Protein AF-A0A6N7GU06-F1 (afdb_monomer_lite)

Structure (mmCIF, N/CA/C/O backbone):
data_AF-A0A6N7GU06-F1
#
_entry.id   AF-A0A6N7GU06-F1
#
loop_
_atom_site.group_PDB
_atom_site.id
_atom_site.type_symbol
_atom_site.label_atom_id
_atom_site.label_alt_id
_atom_site.label_comp_id
_atom_site.label_asym_id
_atom_site.label_entity_id
_atom_site.label_seq_id
_atom_site.pdbx_PDB_ins_code
_atom_site.Cartn_x
_atom_site.Cartn_y
_atom_site.Cartn_z
_atom_site.occupancy
_atom_site.B_iso_or_equiv
_atom_site.auth_seq_id
_atom_site.auth_comp_id
_atom_site.auth_asym_id
_atom_site.auth_atom_id
_atom_site.pdbx_PDB_model_num
ATOM 1 N N . MET A 1 1 ? -19.645 12.831 11.352 1.00 71.38 1 MET A N 1
ATOM 2 C CA . MET A 1 1 ? -19.929 11.386 11.516 1.00 71.38 1 MET A CA 1
ATOM 3 C C . MET A 1 1 ? -21.429 11.191 11.608 1.00 71.38 1 MET A C 1
ATOM 5 O O . MET A 1 1 ? -22.078 12.011 12.247 1.00 71.38 1 MET A O 1
ATOM 9 N N . ASN A 1 2 ? -21.979 10.154 10.969 1.00 95.25 2 ASN A N 1
ATOM 10 C CA . ASN A 1 2 ? -23.385 9.798 11.183 1.00 95.25 2 ASN A CA 1
ATOM 11 C C . ASN A 1 2 ? -23.577 9.204 12.595 1.00 95.25 2 ASN A C 1
ATOM 13 O O . ASN A 1 2 ? -22.601 8.853 13.263 1.00 95.25 2 ASN A O 1
ATOM 17 N N . ALA A 1 3 ? -24.830 9.111 13.052 1.00 95.75 3 ALA A N 1
ATOM 18 C CA . ALA A 1 3 ? -25.144 8.659 14.410 1.00 95.75 3 ALA A CA 1
ATOM 19 C C . ALA A 1 3 ? -24.564 7.266 14.722 1.00 95.75 3 ALA A C 1
ATOM 21 O O . ALA A 1 3 ? -23.995 7.063 15.789 1.00 95.75 3 ALA A O 1
ATOM 22 N N . LYS A 1 4 ? -24.615 6.345 13.751 1.00 95.62 4 LYS A N 1
ATOM 23 C CA . LYS A 1 4 ? -24.088 4.981 13.883 1.00 95.62 4 LYS A CA 1
ATOM 24 C C . LYS A 1 4 ? -22.566 4.945 14.067 1.00 95.62 4 LYS A C 1
ATOM 26 O O . LYS A 1 4 ? -22.070 4.216 14.914 1.00 95.62 4 LYS A O 1
ATOM 31 N N . ALA A 1 5 ? -21.819 5.742 13.303 1.00 95.19 5 ALA A N 1
ATOM 32 C CA . ALA A 1 5 ? -20.363 5.818 13.422 1.00 95.19 5 ALA A CA 1
ATOM 33 C C . ALA A 1 5 ? -19.928 6.392 14.780 1.00 95.19 5 ALA A C 1
ATOM 35 O O . ALA A 1 5 ? -18.911 5.975 15.328 1.00 95.19 5 ALA A O 1
ATOM 36 N N . LYS A 1 6 ? -20.708 7.329 15.338 1.00 96.06 6 LYS A N 1
ATOM 37 C CA . LYS A 1 6 ? -20.452 7.877 16.674 1.00 96.06 6 LYS A CA 1
ATOM 38 C C . LYS A 1 6 ? -20.660 6.821 17.769 1.00 96.06 6 LYS A C 1
ATOM 40 O O . LYS A 1 6 ? -19.780 6.662 18.607 1.00 96.06 6 LYS A O 1
ATOM 45 N N . ASP A 1 7 ? -21.774 6.093 17.714 1.00 97.50 7 ASP A N 1
ATOM 46 C CA . ASP A 1 7 ? -22.113 5.011 18.650 1.00 97.50 7 ASP A CA 1
ATOM 47 C C . ASP A 1 7 ? -21.076 3.870 18.621 1.00 97.50 7 ASP A C 1
ATOM 49 O O . ASP A 1 7 ? -20.529 3.490 19.655 1.00 97.50 7 ASP A O 1
ATOM 53 N N . LEU A 1 8 ? -20.675 3.413 17.429 1.00 96.31 8 LEU A N 1
ATOM 54 C CA . LEU A 1 8 ? -19.600 2.420 17.280 1.00 96.31 8 LEU A CA 1
ATOM 55 C C . LEU A 1 8 ? -18.269 2.900 17.879 1.00 96.31 8 LEU A C 1
ATOM 57 O O . LEU A 1 8 ? -17.558 2.126 18.516 1.00 96.31 8 LEU A O 1
ATOM 61 N N . GLY A 1 9 ? -17.936 4.184 17.717 1.00 96.31 9 GLY A N 1
ATOM 62 C CA . GLY A 1 9 ? -16.742 4.770 18.327 1.00 96.31 9 GLY A CA 1
ATOM 63 C C . GLY A 1 9 ? -16.804 4.827 19.857 1.00 96.31 9 GLY A C 1
ATOM 64 O O . GLY A 1 9 ? -15.773 4.715 20.521 1.00 96.31 9 GLY A O 1
ATOM 65 N N . GLU A 1 10 ? -17.994 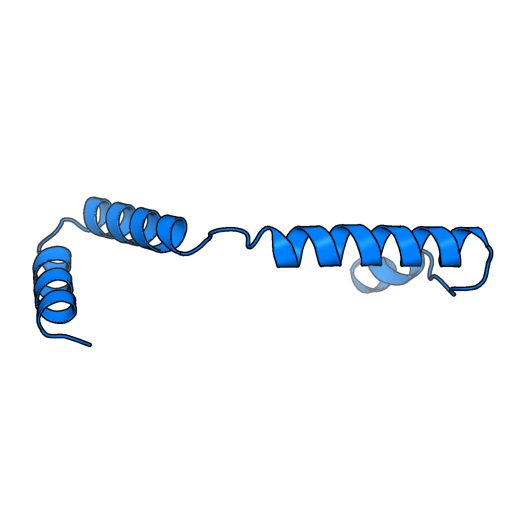4.991 20.437 1.00 97.12 10 GLU A N 1
ATOM 66 C CA . GLU A 1 10 ? -18.207 4.913 21.886 1.00 97.12 10 GLU A CA 1
ATOM 67 C C . GLU A 1 10 ? -18.051 3.474 22.392 1.00 97.12 10 GLU A C 1
ATOM 69 O O . GLU A 1 10 ? -17.317 3.253 23.356 1.00 97.12 10 GLU A O 1
ATOM 74 N N . GLN A 1 11 ? -18.620 2.494 21.688 1.00 97.25 11 GLN A N 1
ATOM 75 C CA . GLN A 1 11 ? -18.481 1.072 22.019 1.00 97.25 11 GLN A CA 1
ATOM 76 C C . GLN A 1 11 ? -17.025 0.590 21.909 1.00 97.25 11 GLN A C 1
ATOM 78 O O . GLN A 1 11 ? -16.517 -0.063 22.821 1.00 97.25 11 GLN A O 1
ATOM 83 N N . ALA A 1 12 ? -16.302 0.991 20.858 1.00 97.12 12 ALA A N 1
ATOM 84 C CA . ALA A 1 12 ? -14.889 0.651 20.670 1.00 97.12 12 ALA A CA 1
ATOM 85 C C . ALA A 1 12 ? -13.983 1.190 21.796 1.00 97.12 12 ALA A C 1
ATOM 87 O O . ALA A 1 12 ? -12.970 0.578 22.145 1.00 97.12 12 ALA A O 1
ATOM 88 N N . ARG A 1 13 ? -14.348 2.322 22.420 1.00 96.50 13 ARG A N 1
ATOM 89 C CA . ARG A 1 13 ? -13.640 2.850 23.602 1.00 96.50 13 ARG A CA 1
ATOM 90 C C . ARG A 1 13 ? -13.868 2.023 24.871 1.00 96.50 13 ARG A C 1
ATOM 92 O O . ARG A 1 13 ? -13.076 2.161 25.800 1.00 96.50 13 ARG A O 1
ATOM 99 N N . GLY A 1 14 ? -14.893 1.174 24.911 1.00 97.25 14 GLY A N 1
ATOM 100 C CA . GLY A 1 14 ? -15.122 0.212 25.993 1.00 97.25 14 GLY A CA 1
ATOM 101 C C . GLY A 1 14 ? -14.265 -1.054 25.895 1.00 97.25 14 GLY A C 1
ATOM 102 O O . GLY A 1 14 ? -14.135 -1.774 26.880 1.00 97.25 14 GLY A O 1
ATOM 103 N N . LEU A 1 15 ? -13.659 -1.317 24.733 1.00 98.06 15 LEU A N 1
ATOM 104 C CA . LEU A 1 15 ? -12.790 -2.473 24.521 1.00 98.06 15 LEU A CA 1
ATOM 105 C C . LEU A 1 15 ? -11.460 -2.338 25.266 1.00 98.06 15 LEU A C 1
ATOM 107 O O . LEU A 1 15 ? -10.973 -1.223 25.516 1.00 98.06 15 LEU A O 1
ATOM 111 N N . SER A 1 16 ? -10.847 -3.495 25.537 1.00 98.44 16 SER A N 1
ATOM 112 C CA . SER A 1 16 ? -9.464 -3.569 25.998 1.00 98.44 16 SER A CA 1
ATOM 113 C C . SER A 1 16 ? -8.530 -2.868 24.995 1.00 98.44 16 SER A C 1
ATOM 115 O O . SER A 1 16 ? -8.858 -2.769 23.808 1.00 98.44 16 SER A O 1
ATOM 117 N N . PRO A 1 17 ? -7.356 -2.371 25.423 1.00 97.94 17 PRO A N 1
ATOM 118 C CA . PRO A 1 17 ? -6.406 -1.761 24.495 1.00 97.94 17 PRO A CA 1
ATOM 119 C C . PRO A 1 17 ? -6.025 -2.674 23.320 1.00 97.94 17 PRO A C 1
ATOM 121 O O . PRO A 1 17 ? -5.887 -2.183 22.206 1.00 97.94 17 PRO A O 1
ATOM 124 N N . GLN A 1 18 ? -5.899 -3.985 23.556 1.00 98.06 18 GLN A N 1
ATOM 125 C CA . GLN A 1 18 ? -5.536 -4.965 22.528 1.00 98.06 18 GLN A CA 1
ATOM 126 C C . GLN A 1 18 ? -6.656 -5.137 21.497 1.00 98.06 18 GLN A C 1
ATOM 128 O O . GLN A 1 18 ? -6.416 -4.978 20.303 1.00 98.06 18 GLN A O 1
ATOM 133 N N . ASP A 1 19 ? -7.891 -5.359 21.953 1.00 98.00 19 ASP A N 1
ATOM 134 C CA . ASP A 1 19 ? -9.039 -5.538 21.053 1.00 98.00 19 ASP A CA 1
ATOM 135 C C . ASP A 1 19 ? -9.357 -4.258 20.277 1.00 98.00 19 ASP A C 1
ATOM 137 O O . ASP A 1 19 ? -9.783 -4.301 19.125 1.00 98.00 19 ASP A O 1
ATOM 141 N N . ARG A 1 20 ? -9.121 -3.091 20.889 1.00 97.94 20 ARG A N 1
ATOM 142 C CA . ARG A 1 20 ? -9.285 -1.806 20.207 1.00 97.94 20 ARG A CA 1
ATOM 143 C C . ARG A 1 20 ? -8.292 -1.642 19.061 1.00 97.94 20 ARG A C 1
ATOM 145 O O . ARG A 1 20 ? -8.682 -1.121 18.023 1.00 97.94 20 ARG A O 1
ATOM 152 N N . ILE A 1 21 ? -7.035 -2.049 19.248 1.00 97.94 21 ILE A N 1
ATOM 153 C CA . ILE A 1 21 ? -6.022 -2.010 18.183 1.00 97.94 21 ILE A CA 1
ATOM 154 C C . ILE A 1 21 ? -6.423 -2.963 17.057 1.00 97.94 21 ILE A C 1
ATOM 156 O O . ILE A 1 21 ? -6.504 -2.520 15.917 1.00 97.94 21 ILE A O 1
ATOM 160 N N . ALA A 1 22 ? -6.783 -4.207 17.386 1.00 97.75 22 ALA A N 1
ATOM 161 C CA . ALA A 1 22 ? -7.219 -5.191 16.395 1.00 97.75 22 ALA A CA 1
ATOM 162 C C . ALA A 1 22 ? -8.426 -4.700 15.572 1.00 97.75 22 ALA A C 1
ATOM 164 O O . ALA A 1 22 ? -8.453 -4.849 14.354 1.00 97.75 22 ALA A O 1
ATOM 165 N N . LEU A 1 23 ? -9.405 -4.051 16.216 1.00 97.25 23 LEU A N 1
ATOM 166 C CA . LEU A 1 23 ? -10.551 -3.454 15.522 1.00 97.25 23 LEU A CA 1
ATOM 167 C C . LEU A 1 23 ? -10.144 -2.296 14.598 1.00 97.25 23 LEU A C 1
ATOM 169 O O . LEU A 1 23 ? -10.718 -2.137 13.524 1.00 97.25 23 LEU A O 1
ATOM 173 N N . VAL A 1 24 ? -9.192 -1.456 15.014 1.00 96.44 24 VAL A N 1
ATOM 174 C CA . VAL A 1 24 ? -8.694 -0.361 14.169 1.00 96.44 24 VAL A CA 1
ATOM 175 C C . VAL A 1 24 ? -7.982 -0.915 12.938 1.00 96.44 24 VAL A C 1
ATOM 177 O O . VAL A 1 24 ? -8.227 -0.410 11.846 1.00 96.44 24 VAL A O 1
ATOM 180 N N . GLU A 1 25 ? -7.148 -1.941 13.101 1.00 96.56 25 GLU A N 1
ATOM 181 C CA . GLU A 1 25 ? -6.451 -2.605 11.994 1.00 96.56 25 GLU A CA 1
ATOM 182 C C . GLU A 1 25 ? -7.440 -3.220 10.999 1.00 96.56 25 GLU A C 1
ATOM 184 O O . GLU A 1 25 ? -7.389 -2.875 9.825 1.00 96.56 25 GLU A O 1
ATOM 189 N N . ASP A 1 26 ? -8.423 -4.000 11.460 1.00 95.25 26 ASP A N 1
ATOM 190 C CA . ASP A 1 26 ? -9.451 -4.597 10.589 1.00 95.25 26 ASP A CA 1
ATOM 191 C C . ASP A 1 26 ? -10.243 -3.538 9.795 1.00 95.25 26 ASP A C 1
ATOM 193 O O . ASP A 1 26 ? -10.484 -3.670 8.591 1.00 95.25 26 ASP A O 1
ATOM 197 N N . VAL A 1 27 ? -10.603 -2.424 10.444 1.00 95.00 27 VAL A N 1
ATOM 198 C CA . VAL A 1 27 ? -11.280 -1.311 9.765 1.00 95.00 27 VAL A CA 1
ATOM 199 C C . VAL A 1 27 ? -10.361 -0.654 8.735 1.00 95.00 27 VAL A C 1
ATOM 201 O O . VAL A 1 27 ? -10.830 -0.344 7.640 1.00 95.00 27 VAL A O 1
ATOM 204 N N . LEU A 1 28 ? -9.083 -0.432 9.048 1.00 94.38 28 LEU A N 1
ATOM 205 C CA . LEU A 1 28 ? -8.122 0.138 8.100 1.00 94.38 28 LEU A CA 1
ATOM 206 C C . LEU A 1 28 ? -7.892 -0.791 6.904 1.00 94.38 28 LEU A C 1
ATOM 208 O O . LEU A 1 28 ? -7.974 -0.325 5.769 1.00 94.38 28 LEU A O 1
ATOM 212 N N . ASP A 1 29 ? -7.725 -2.089 7.137 1.00 92.25 29 ASP A N 1
ATOM 213 C CA . ASP A 1 29 ? -7.573 -3.102 6.088 1.00 92.25 29 ASP A CA 1
ATOM 214 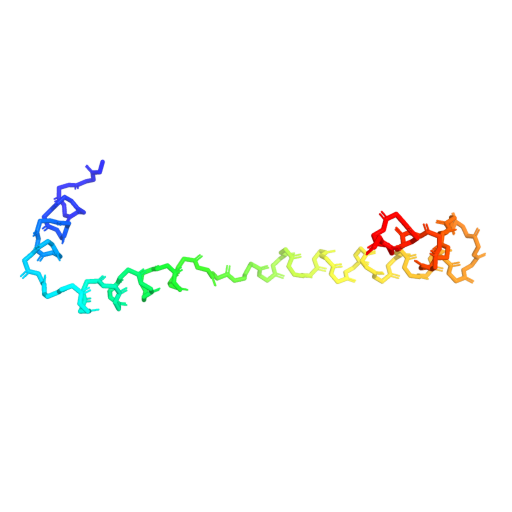C C . ASP A 1 29 ? -8.806 -3.152 5.174 1.00 92.25 29 ASP A C 1
ATOM 216 O O . ASP A 1 29 ? -8.704 -3.332 3.960 1.00 92.25 29 ASP A O 1
ATOM 220 N N . SER A 1 30 ? -10.003 -2.921 5.726 1.00 90.19 30 SER A N 1
ATOM 221 C CA . SER A 1 30 ? -11.230 -2.839 4.927 1.00 90.19 30 SER A CA 1
ATOM 222 C C . SER A 1 30 ? -11.247 -1.651 3.953 1.00 90.19 30 SER A C 1
ATOM 224 O O . SER A 1 30 ? -11.937 -1.714 2.927 1.00 90.19 30 SER A O 1
ATOM 226 N N . LEU A 1 31 ? -10.502 -0.585 4.271 1.00 90.06 31 LEU A N 1
ATOM 227 C CA . LEU A 1 31 ? -10.362 0.630 3.468 1.00 90.06 31 LEU A CA 1
ATOM 228 C C . LEU A 1 31 ? -9.186 0.543 2.488 1.00 90.06 31 LEU A C 1
ATOM 230 O O . LEU A 1 31 ? -9.240 1.189 1.441 1.00 90.06 31 LEU A O 1
ATOM 234 N N . ASP A 1 32 ? -8.163 -0.259 2.793 1.00 84.88 32 ASP A N 1
ATOM 235 C CA . ASP A 1 32 ? -6.985 -0.468 1.945 1.00 84.88 32 ASP A CA 1
ATOM 236 C C . ASP A 1 32 ? -7.264 -1.472 0.816 1.00 84.88 32 ASP A C 1
ATOM 238 O O . ASP A 1 32 ? -6.663 -2.540 0.691 1.00 84.88 32 ASP A O 1
ATOM 242 N N . ARG A 1 33 ? -8.251 -1.146 -0.024 1.00 81.94 33 ARG A N 1
ATOM 243 C CA . ARG A 1 33 ? -8.548 -1.928 -1.225 1.00 81.94 33 ARG A CA 1
ATOM 244 C C . ARG A 1 33 ? -7.876 -1.296 -2.425 1.00 81.94 33 ARG A C 1
ATOM 246 O O . ARG A 1 33 ? -8.232 -0.189 -2.825 1.00 81.94 33 ARG A O 1
ATOM 253 N N . ALA A 1 34 ? -6.959 -2.046 -3.029 1.00 81.94 34 ALA A N 1
ATOM 254 C CA . ALA A 1 34 ? -6.388 -1.695 -4.318 1.00 81.94 34 ALA A CA 1
ATOM 255 C C . ALA A 1 34 ? -7.513 -1.448 -5.335 1.00 81.94 34 ALA A C 1
ATOM 257 O O . ALA A 1 34 ? -8.423 -2.269 -5.484 1.00 81.94 34 ALA A O 1
ATOM 258 N N . ASP A 1 35 ? -7.468 -0.301 -6.012 1.00 89.88 35 ASP A N 1
ATOM 259 C CA . ASP A 1 35 ? -8.366 -0.012 -7.125 1.00 89.88 35 ASP A CA 1
ATOM 260 C C . ASP A 1 35 ? -7.790 -0.677 -8.385 1.00 89.88 35 ASP A C 1
ATOM 262 O O . ASP A 1 35 ? -6.747 -0.235 -8.884 1.00 89.88 35 ASP A O 1
ATOM 266 N N . PRO A 1 36 ? -8.464 -1.692 -8.962 1.00 92.00 36 PRO A N 1
ATOM 267 C CA . PRO A 1 36 ? -7.950 -2.403 -10.130 1.00 92.00 36 PRO A CA 1
ATOM 268 C C . PRO A 1 36 ? -7.714 -1.490 -11.341 1.00 92.00 36 PRO A C 1
ATOM 270 O O . PRO A 1 36 ? -6.893 -1.796 -12.210 1.00 92.00 36 PRO A O 1
ATOM 27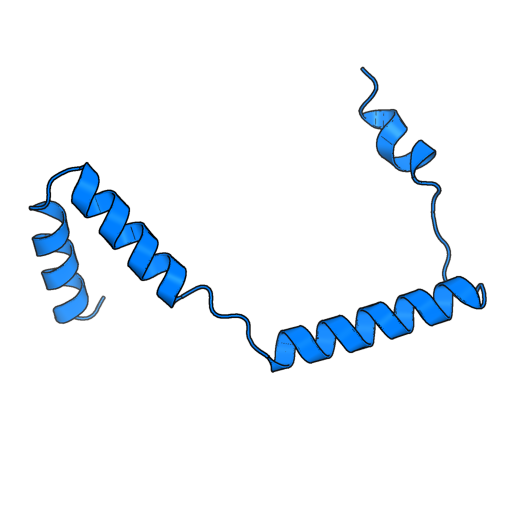3 N N . ASN A 1 37 ? -8.426 -0.360 -11.432 1.00 95.06 37 ASN A N 1
ATOM 274 C CA . ASN A 1 37 ? -8.199 0.619 -12.489 1.00 95.06 37 ASN A CA 1
ATOM 275 C C . ASN A 1 37 ? -6.894 1.381 -12.277 1.00 95.06 37 ASN A C 1
ATOM 277 O O . ASN A 1 37 ? -6.179 1.622 -13.253 1.00 95.06 37 ASN A O 1
ATOM 281 N N . ILE A 1 38 ? -6.582 1.742 -11.030 1.00 94.50 38 ILE A N 1
ATOM 282 C CA . ILE A 1 38 ? -5.313 2.381 -10.673 1.00 94.50 38 ILE A CA 1
ATOM 283 C C . ILE A 1 38 ? -4.166 1.407 -10.946 1.00 94.50 38 ILE A C 1
ATOM 285 O O . ILE A 1 38 ? -3.227 1.779 -11.649 1.00 94.50 38 ILE A O 1
ATOM 289 N N . ASP A 1 39 ? -4.281 0.149 -10.520 1.00 94.75 39 ASP A N 1
ATOM 290 C CA . ASP A 1 39 ? -3.262 -0.880 -10.771 1.00 94.75 39 ASP A CA 1
ATOM 291 C C . ASP A 1 39 ? -2.995 -1.075 -12.266 1.00 94.75 39 ASP A C 1
ATOM 293 O O . ASP A 1 39 ? -1.847 -1.101 -12.717 1.00 94.75 39 ASP A O 1
ATOM 297 N N . ARG A 1 40 ? -4.060 -1.140 -13.074 1.00 96.88 40 ARG A N 1
ATOM 298 C CA . ARG A 1 40 ? -3.953 -1.245 -14.534 1.00 96.88 40 ARG A CA 1
ATOM 299 C C . ARG A 1 40 ? -3.234 -0.040 -15.145 1.00 96.88 40 ARG A C 1
ATOM 301 O O . ARG 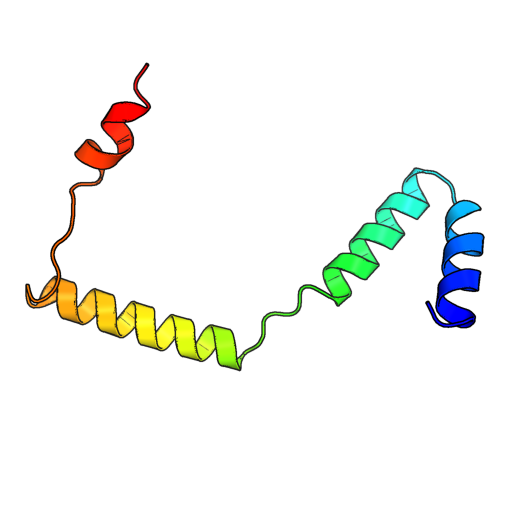A 1 40 ? -2.428 -0.211 -16.063 1.00 96.88 40 ARG A O 1
ATOM 308 N N . LEU A 1 41 ? -3.534 1.172 -14.676 1.00 98.19 41 LEU A N 1
ATOM 309 C CA . LEU A 1 41 ? -2.882 2.395 -15.149 1.00 98.19 41 LEU A CA 1
ATOM 310 C C . LEU A 1 41 ? -1.396 2.419 -14.769 1.00 98.19 41 LEU A C 1
ATOM 312 O O . LEU A 1 41 ? -0.565 2.737 -15.620 1.00 98.19 41 LEU A O 1
ATOM 316 N N . TRP A 1 42 ? -1.053 2.009 -13.546 1.00 97.44 42 TRP A N 1
ATOM 317 C CA . TRP A 1 42 ? 0.335 1.876 -13.099 1.00 97.44 42 TRP A CA 1
ATOM 318 C C . TRP A 1 42 ? 1.116 0.845 -13.907 1.00 97.44 42 TRP A C 1
ATOM 320 O O . TRP A 1 42 ? 2.235 1.128 -14.331 1.00 97.44 42 TRP A O 1
ATOM 330 N N . ALA A 1 43 ? 0.529 -0.325 -14.170 1.00 97.75 43 ALA A N 1
ATOM 331 C CA . ALA A 1 43 ? 1.169 -1.365 -14.970 1.00 97.75 43 ALA A CA 1
ATOM 332 C C . ALA A 1 43 ? 1.480 -0.876 -16.395 1.00 97.75 43 ALA A C 1
ATOM 334 O O . ALA A 1 43 ? 2.581 -1.104 -16.905 1.00 97.75 43 ALA A O 1
ATOM 335 N N . LYS A 1 44 ? 0.536 -0.156 -17.018 1.00 98.38 44 LYS A N 1
ATOM 336 C CA . LYS A 1 44 ? 0.738 0.466 -18.333 1.00 98.38 44 LYS A CA 1
ATOM 337 C C . LYS A 1 44 ? 1.878 1.486 -18.298 1.00 98.38 44 LYS A C 1
ATOM 339 O O . LYS A 1 44 ? 2.810 1.367 -19.088 1.00 98.38 44 LYS A O 1
ATOM 344 N N . GLU A 1 45 ? 1.830 2.443 -17.373 1.00 98.19 45 GLU A N 1
ATOM 345 C CA . GLU A 1 45 ? 2.844 3.500 -17.253 1.00 98.19 45 GLU A CA 1
ATOM 346 C C . GLU A 1 45 ? 4.242 2.927 -16.982 1.00 98.19 45 GLU A C 1
ATOM 348 O O . GLU A 1 45 ? 5.223 3.328 -17.609 1.00 98.19 45 GLU A O 1
ATOM 353 N N . ALA A 1 46 ? 4.350 1.954 -16.072 1.00 98.06 46 ALA A N 1
ATOM 354 C CA . ALA A 1 46 ? 5.615 1.299 -15.759 1.00 98.06 46 ALA A CA 1
ATOM 355 C C . ALA A 1 46 ? 6.204 0.592 -16.991 1.00 98.06 46 ALA A C 1
ATOM 357 O O . ALA A 1 46 ? 7.401 0.720 -17.267 1.00 98.06 46 ALA A O 1
ATOM 358 N N . GLY A 1 47 ? 5.363 -0.107 -17.762 1.00 98.31 47 GLY A N 1
ATOM 359 C CA . GLY A 1 47 ? 5.761 -0.738 -19.019 1.00 98.31 47 GLY A CA 1
ATOM 360 C C . GLY A 1 47 ? 6.232 0.273 -20.066 1.00 98.31 47 GLY A C 1
ATOM 361 O O . GLY A 1 47 ? 7.285 0.082 -20.679 1.00 98.31 47 GLY A O 1
ATOM 362 N N . GLU A 1 48 ? 5.499 1.374 -20.237 1.00 98.25 48 GLU A N 1
ATOM 363 C CA . GLU A 1 48 ? 5.835 2.444 -21.184 1.00 98.25 48 GLU A CA 1
ATOM 364 C C . GLU A 1 48 ? 7.157 3.134 -20.822 1.00 98.25 48 GLU A C 1
ATOM 366 O O . GLU A 1 48 ? 8.022 3.292 -21.690 1.00 98.25 48 GLU A O 1
ATOM 371 N N . ARG A 1 49 ? 7.377 3.452 -19.538 1.00 97.56 49 ARG A N 1
ATOM 372 C CA . ARG A 1 49 ? 8.643 4.031 -19.053 1.00 97.56 49 ARG A CA 1
ATOM 373 C C . ARG A 1 49 ? 9.824 3.091 -19.242 1.00 97.56 49 ARG A C 1
ATOM 375 O O . ARG A 1 49 ? 10.885 3.529 -19.685 1.00 97.56 49 ARG A O 1
ATOM 382 N N . LEU A 1 50 ? 9.650 1.804 -18.942 1.00 97.06 50 LEU A N 1
ATOM 383 C CA . LEU A 1 50 ? 10.703 0.810 -19.137 1.00 97.06 50 LEU A CA 1
ATOM 384 C C . LEU A 1 50 ? 11.060 0.655 -20.620 1.00 97.06 50 LEU A C 1
ATOM 386 O O . LEU A 1 50 ? 12.238 0.556 -20.966 1.00 97.06 50 LEU A O 1
ATOM 390 N N . ALA A 1 51 ? 10.060 0.653 -21.502 1.00 98.00 51 ALA A N 1
ATOM 391 C CA . ALA A 1 51 ? 10.280 0.592 -22.941 1.00 98.00 51 ALA A CA 1
ATOM 392 C C . ALA A 1 51 ? 11.006 1.844 -23.463 1.00 98.00 51 ALA A C 1
ATOM 394 O O . ALA A 1 51 ? 11.959 1.708 -24.227 1.00 98.00 51 ALA A O 1
ATOM 395 N N . ALA A 1 52 ? 10.604 3.041 -23.026 1.00 98.12 52 ALA A N 1
ATOM 396 C CA . ALA A 1 52 ? 11.267 4.297 -23.381 1.00 98.12 52 ALA A CA 1
ATOM 397 C C . ALA A 1 52 ? 12.732 4.322 -22.920 1.00 98.12 52 ALA A C 1
ATOM 399 O O . ALA A 1 52 ? 13.621 4.619 -23.714 1.00 98.12 52 ALA A O 1
ATOM 400 N N . TYR A 1 53 ? 13.002 3.914 -21.677 1.00 97.00 53 TYR A N 1
ATOM 401 C CA . TYR A 1 53 ? 14.368 3.785 -21.167 1.00 97.00 53 TYR A CA 1
ATOM 402 C C . TYR A 1 53 ? 15.218 2.833 -22.017 1.00 97.00 53 TYR A C 1
ATOM 404 O O . TYR A 1 53 ? 16.316 3.190 -22.435 1.00 97.00 53 TYR A O 1
ATOM 412 N N . ARG A 1 54 ? 14.691 1.648 -22.353 1.00 96.25 54 ARG A N 1
ATOM 413 C CA . ARG A 1 54 ? 15.400 0.657 -23.184 1.00 96.25 54 ARG A CA 1
ATOM 414 C C . ARG A 1 54 ? 15.709 1.146 -24.600 1.00 96.25 54 ARG A C 1
ATOM 416 O O . ARG A 1 54 ? 16.685 0.685 -25.181 1.00 96.25 54 ARG A O 1
ATOM 423 N N . ARG A 1 55 ? 14.899 2.051 -25.158 1.00 97.88 55 ARG A N 1
ATOM 424 C CA . ARG A 1 55 ? 15.162 2.683 -26.464 1.00 97.88 55 ARG A CA 1
ATOM 425 C C . ARG A 1 55 ? 16.099 3.892 -26.385 1.00 97.88 55 ARG A C 1
ATOM 427 O O . ARG A 1 55 ? 16.515 4.384 -27.425 1.00 97.88 55 ARG A O 1
ATOM 434 N N . GLY A 1 56 ? 16.440 4.354 -25.181 1.00 97.19 56 GLY A N 1
ATOM 435 C CA . GLY A 1 56 ? 17.236 5.565 -24.966 1.00 97.19 56 GLY A CA 1
ATOM 436 C C . GLY A 1 56 ? 16.421 6.863 -24.963 1.00 97.19 56 GLY A C 1
ATOM 437 O O . GLY A 1 56 ? 17.002 7.939 -24.863 1.00 97.19 56 GLY A O 1
ATOM 438 N N . ASP A 1 57 ? 15.089 6.777 -25.013 1.00 97.88 57 ASP A N 1
ATOM 439 C CA . ASP A 1 57 ? 14.185 7.937 -25.014 1.00 97.88 57 ASP A CA 1
ATOM 440 C C . ASP A 1 57 ? 14.048 8.574 -23.616 1.00 97.88 57 ASP A C 1
ATOM 442 O O . ASP A 1 57 ? 13.526 9.679 -23.473 1.00 97.88 57 ASP A O 1
ATOM 446 N N . LEU A 1 58 ? 14.487 7.869 -22.565 1.00 96.56 58 LEU A N 1
ATOM 447 C CA . LEU A 1 58 ? 14.409 8.308 -21.173 1.00 96.56 58 LEU A CA 1
ATOM 448 C C . LEU A 1 58 ? 15.802 8.310 -20.534 1.00 96.56 58 LEU A C 1
ATOM 450 O O . LEU A 1 58 ? 16.481 7.283 -20.507 1.00 96.56 58 LEU A O 1
ATOM 454 N N . ALA A 1 59 ? 16.206 9.440 -19.955 1.00 93.56 59 ALA A N 1
ATOM 455 C CA . ALA A 1 59 ? 17.416 9.511 -19.144 1.00 93.56 59 ALA A CA 1
ATOM 456 C C . ALA A 1 59 ? 17.219 8.789 -17.798 1.00 93.56 59 ALA A C 1
ATOM 458 O O . ALA A 1 59 ? 16.160 8.886 -17.177 1.00 93.56 59 ALA A O 1
ATOM 459 N N . ALA A 1 60 ? 18.263 8.117 -17.315 1.00 93.75 60 ALA A N 1
ATOM 460 C CA . ALA A 1 60 ? 18.301 7.509 -15.988 1.00 93.75 60 ALA A CA 1
ATOM 461 C C . ALA A 1 60 ? 19.574 7.923 -15.243 1.00 93.75 60 ALA A C 1
ATOM 463 O O . ALA A 1 60 ? 20.542 8.384 -15.847 1.00 93.75 60 ALA A O 1
ATOM 464 N N . ARG A 1 61 ? 19.561 7.756 -13.921 1.00 93.50 61 ARG A N 1
ATOM 465 C CA . ARG A 1 61 ? 20.740 7.914 -13.064 1.00 93.50 61 ARG A CA 1
ATOM 466 C C . ARG A 1 61 ? 21.144 6.564 -12.509 1.00 93.50 61 ARG A C 1
ATOM 468 O O . ARG A 1 61 ? 20.271 5.747 -12.216 1.00 93.50 61 ARG A O 1
ATOM 475 N N . ASP A 1 62 ? 22.446 6.360 -12.348 1.00 94.19 62 ASP A N 1
ATOM 476 C CA . ASP A 1 62 ? 22.942 5.149 -11.716 1.00 94.19 62 ASP A CA 1
ATOM 477 C C . ASP A 1 62 ? 22.499 5.102 -10.248 1.00 94.19 62 ASP A C 1
ATOM 479 O O . ASP A 1 62 ? 22.449 6.124 -9.553 1.00 94.19 62 ASP A O 1
ATOM 483 N N . LEU A 1 63 ? 22.158 3.908 -9.763 1.00 93.88 63 LEU A N 1
ATOM 484 C CA . LEU A 1 63 ? 21.734 3.734 -8.377 1.00 93.88 63 LEU A CA 1
ATOM 485 C C . LEU A 1 63 ? 22.825 4.195 -7.402 1.00 93.88 63 LEU A C 1
ATOM 487 O O . LEU A 1 63 ? 22.502 4.782 -6.369 1.00 93.88 63 LEU A O 1
ATOM 4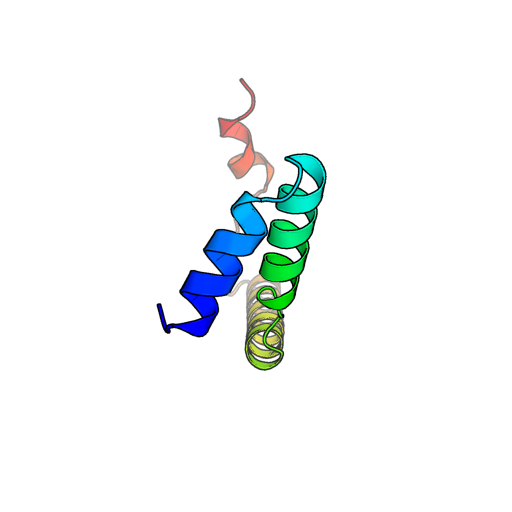91 N N . SER A 1 64 ? 24.100 3.962 -7.732 1.00 94.81 64 SER A N 1
ATOM 492 C CA . SER A 1 64 ? 25.240 4.358 -6.904 1.00 94.81 64 SER A CA 1
ATOM 493 C C . SER A 1 64 ? 25.296 5.871 -6.676 1.00 94.81 64 SER A C 1
ATOM 495 O O . SER A 1 64 ? 25.516 6.287 -5.535 1.00 94.81 64 SER A O 1
ATOM 497 N N . ASP A 1 65 ? 24.981 6.678 -7.695 1.00 95.06 65 ASP A N 1
ATOM 498 C CA . ASP A 1 65 ? 24.897 8.140 -7.590 1.00 95.06 65 ASP A CA 1
ATOM 499 C C . ASP A 1 65 ? 23.776 8.575 -6.637 1.00 95.06 65 ASP A C 1
ATOM 501 O O . ASP A 1 65 ? 23.929 9.511 -5.849 1.00 95.06 65 ASP A O 1
ATOM 505 N N . VAL A 1 66 ? 22.631 7.886 -6.680 1.00 94.31 66 VAL A N 1
ATOM 506 C CA . VAL A 1 66 ? 21.457 8.214 -5.855 1.00 94.31 66 VAL A CA 1
ATOM 507 C C . VAL A 1 66 ? 21.700 7.898 -4.378 1.00 94.31 66 VAL A C 1
ATOM 509 O O . VAL A 1 66 ? 21.324 8.690 -3.507 1.00 94.31 66 VAL A O 1
ATOM 512 N N . ILE A 1 67 ? 22.323 6.753 -4.082 1.00 95.94 67 ILE A N 1
ATOM 513 C CA . ILE A 1 67 ? 22.539 6.289 -2.702 1.00 95.94 67 ILE A CA 1
ATOM 514 C C . ILE A 1 67 ? 23.786 6.890 -2.049 1.00 95.94 67 ILE A C 1
ATOM 516 O O . ILE A 1 67 ? 23.915 6.825 -0.827 1.00 95.94 67 ILE A O 1
ATOM 520 N N . ALA A 1 68 ? 24.682 7.506 -2.829 1.00 95.12 68 ALA A N 1
ATOM 521 C CA . ALA A 1 68 ? 25.914 8.115 -2.331 1.00 95.12 68 ALA A CA 1
ATOM 522 C C . ALA A 1 68 ? 25.672 9.075 -1.150 1.00 95.12 68 ALA A C 1
ATOM 524 O O . ALA A 1 68 ? 26.438 9.075 -0.188 1.00 95.12 68 ALA A O 1
ATOM 525 N N . LYS A 1 69 ? 24.562 9.827 -1.164 1.00 90.81 69 LYS A N 1
ATOM 526 C CA . LYS A 1 69 ? 24.205 10.792 -0.107 1.00 90.81 69 LYS A CA 1
ATOM 527 C C . LYS A 1 69 ? 23.909 10.175 1.270 1.00 90.81 69 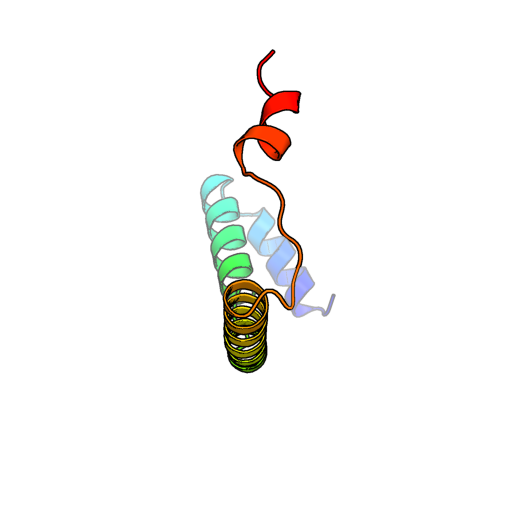LYS A C 1
ATOM 529 O O . LYS A 1 69 ? 23.868 10.912 2.252 1.00 90.81 69 LYS A O 1
ATOM 534 N N . TYR A 1 70 ? 23.696 8.860 1.348 1.00 93.31 70 TYR A N 1
ATOM 535 C CA . TYR A 1 70 ? 23.351 8.146 2.585 1.00 93.31 70 TYR A CA 1
ATOM 536 C C . TYR A 1 70 ? 24.512 7.346 3.187 1.00 93.31 70 TYR A C 1
ATOM 538 O O . TYR A 1 70 ? 24.349 6.772 4.256 1.00 93.31 70 TYR A O 1
ATOM 546 N N . ARG A 1 71 ? 25.683 7.302 2.539 1.00 84.75 71 ARG A N 1
ATOM 547 C CA . ARG A 1 71 ? 26.857 6.541 3.009 1.00 84.75 71 ARG A CA 1
ATOM 548 C C . ARG A 1 71 ? 27.661 7.274 4.098 1.00 84.75 71 ARG A C 1
ATOM 550 O O . ARG A 1 71 ? 28.885 7.314 4.020 1.00 84.75 71 ARG A O 1
ATOM 557 N N . ARG A 1 72 ? 26.982 7.896 5.065 1.00 66.94 72 ARG A N 1
ATOM 558 C CA . ARG A 1 72 ? 27.639 8.493 6.238 1.00 66.94 72 ARG A CA 1
ATOM 559 C C . ARG A 1 72 ? 27.933 7.445 7.297 1.00 66.94 72 ARG A C 1
ATOM 561 O O . ARG A 1 72 ? 27.058 6.577 7.495 1.00 66.94 72 ARG A O 1
#

Radius of gyration: 22.69 Å; chains: 1; bounding box: 53×17×52 Å

Secondary structure (DSSP, 8-state):
--HHHHHHHHHHHTS-HHHHHHHHHHHHHHH----HHHHHHHHHHHHHHHHHHHHT-S----HHHHHGGG--

Foldseek 3Di:
DPPVVVVVVVVLVVDDPVVSVVVVVVVVVVVPDDDVVVVVVVVVVVVVQVVCVVVVVDDDDDPCVVCVVVPD

Sequence (72 aa):
MNAKAKDLGEQARGLSPQDRIALVEDVLDSLDRADPNIDRLWAKEAGERLAAYRRGDLAARDLSDVIAKYRR

pLDDT: mean 94.53, std 5.59, range [66.94, 98.44]